Protein AF-A0A1X2HNF1-F1 (afdb_monomer)

Seque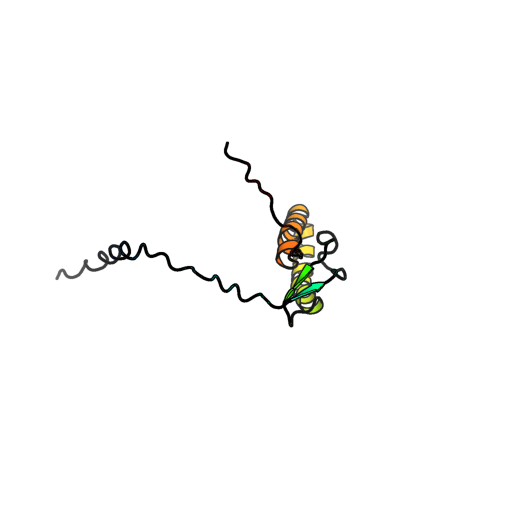nce (115 aa):
MFAALGTILTLFAAVYAQSTTTSGSSNSSTAATGQCLTYPGGVCSGYVNYTVYMPEGVSFQQVEQQLSVLTNLSALLSDIDYACVESYYRFACPFYYSRCVSESANESTQDPDSL

Organism: Syncephalastrum racemosum (NCBI:txid13706)

InterPro domains:
  IPR036790 Frizzled cysteine-rich domain superfamily [G3DSA:1.10.2000.10] (33-114)
  IPR036790 Frizzled cysteine-rich domain superfamily [SSF63501] (34-102)

pLDDT: mean 71.44, std 19.8, range [39.12, 91.94]

Secondary structure (DSSP, 8-state):
-------SS--S---------------------EEEEE---STTTTT--SEEEEETT--HHHHHHHHHHHHHHHHHHHHH-HHHHHHHHHHHHHHHS-B---S------------

Solvent-accessible surface area (backbone atoms only — not comparable to full-atom values): 7887 Å² total; per-residue (Å²): 141,90,82,83,91,84,86,90,81,87,86,89,83,87,88,88,83,86,77,98,68,97,64,86,74,74,74,74,68,72,72,78,61,55,48,76,39,74,68,89,65,64,96,45,48,92,72,53,92,57,47,21,45,37,51,66,95,60,51,72,67,62,54,48,53,58,52,50,61,49,50,61,53,41,57,60,41,40,76,75,40,50,67,60,46,52,52,47,48,63,59,48,39,54,67,76,43,32,73,53,76,68,99,78,72,84,83,80,90,79,91,83,82,91,129

Mean predicted aligned error: 16.32 Å

Foldseek 3Di:
DDDDDDDPPDDPPPPDDDDPDDDPPPVPPVPQAWDFAQLPDAPLNVQDRATFTDGPPDDPVVLRVVVVVCVVVLVVVCVVPVVVSVVCSNVVVCVSTPHDDDPPDDDDDDDDDDD

Radius of gyration: 24.22 Å; Cα contacts (8 Å, |Δi|>4): 69; chains: 1; bounding box: 40×73×46 Å

Structure (mmCIF, N/CA/C/O backbone):
data_AF-A0A1X2HNF1-F1
#
_entry.id   AF-A0A1X2HNF1-F1
#
loop_
_atom_site.group_PDB
_atom_site.id
_atom_site.type_symbol
_atom_site.label_atom_id
_atom_site.label_alt_id
_atom_site.label_comp_id
_atom_site.label_asym_id
_atom_site.label_entity_id
_atom_site.label_seq_id
_atom_site.pdbx_PDB_ins_code
_atom_site.Cartn_x
_atom_site.Cartn_y
_atom_site.Cartn_z
_atom_site.occupancy
_atom_site.B_iso_or_equiv
_atom_site.auth_seq_id
_atom_site.auth_comp_id
_atom_site.auth_asym_id
_atom_site.auth_atom_id
_atom_site.pdbx_PDB_model_num
ATOM 1 N N . MET A 1 1 ? 14.391 64.793 -9.911 1.00 42.62 1 MET A N 1
ATOM 2 C CA . MET A 1 1 ? 13.132 64.091 -9.593 1.00 42.62 1 MET A CA 1
ATOM 3 C C . MET A 1 1 ? 13.505 62.779 -8.918 1.00 42.62 1 MET A C 1
ATOM 5 O O . MET A 1 1 ? 13.870 61.839 -9.604 1.00 42.62 1 MET A O 1
ATOM 9 N N . PHE A 1 2 ? 13.544 62.771 -7.585 1.00 43.53 2 PHE A N 1
ATOM 10 C CA . PHE A 1 2 ? 13.851 61.604 -6.752 1.00 43.53 2 PHE A CA 1
ATOM 11 C C . PHE A 1 2 ? 12.629 61.333 -5.873 1.00 43.53 2 PHE A C 1
ATOM 13 O O . PHE A 1 2 ? 12.335 62.126 -4.987 1.00 43.53 2 PHE A O 1
ATOM 20 N N . ALA A 1 3 ? 11.907 60.259 -6.168 1.00 40.22 3 ALA A N 1
ATOM 21 C CA . ALA A 1 3 ? 10.889 59.610 -5.339 1.00 40.22 3 ALA A CA 1
ATOM 22 C C . ALA A 1 3 ? 10.500 58.341 -6.125 1.00 40.22 3 ALA A C 1
ATOM 24 O O . ALA A 1 3 ? 10.271 58.438 -7.321 1.00 40.22 3 ALA A O 1
ATOM 25 N N . ALA A 1 4 ? 10.457 57.121 -5.611 1.00 43.28 4 ALA A N 1
ATOM 26 C CA . ALA A 1 4 ? 10.349 56.672 -4.244 1.00 43.28 4 ALA A CA 1
ATOM 27 C C . ALA A 1 4 ? 11.015 55.288 -4.134 1.00 43.28 4 ALA A C 1
ATOM 29 O O . ALA A 1 4 ? 10.562 54.316 -4.732 1.00 43.28 4 ALA A O 1
ATOM 30 N N . LEU A 1 5 ? 12.101 55.210 -3.369 1.00 49.09 5 LEU A N 1
ATOM 31 C CA . LEU A 1 5 ? 12.602 53.974 -2.778 1.00 49.09 5 LEU A CA 1
ATOM 32 C C . LEU A 1 5 ? 12.210 54.046 -1.305 1.00 49.09 5 LEU A C 1
ATOM 34 O O . LEU A 1 5 ? 12.841 54.773 -0.544 1.00 49.09 5 LEU A O 1
ATOM 38 N N . GLY A 1 6 ? 11.143 53.363 -0.907 1.00 50.19 6 GLY A N 1
ATOM 39 C CA . GLY A 1 6 ? 10.777 53.312 0.503 1.00 50.19 6 GLY A CA 1
ATOM 40 C C . GLY A 1 6 ? 9.320 52.979 0.727 1.00 50.19 6 GLY A C 1
ATOM 41 O O . GLY A 1 6 ? 8.520 53.898 0.788 1.00 50.19 6 GLY A O 1
ATOM 42 N N . THR A 1 7 ? 9.016 51.685 0.871 1.00 50.31 7 THR A N 1
ATOM 43 C CA . THR A 1 7 ? 7.885 51.162 1.676 1.00 50.31 7 THR A CA 1
ATOM 44 C C . THR A 1 7 ? 7.824 49.622 1.693 1.00 50.31 7 THR A C 1
ATOM 46 O O . THR A 1 7 ? 6.748 49.043 1.749 1.00 50.31 7 THR A O 1
ATOM 49 N N . ILE A 1 8 ? 8.958 48.906 1.692 1.00 49.56 8 ILE A N 1
ATOM 50 C CA . ILE A 1 8 ? 8.952 47.433 1.884 1.00 49.56 8 ILE A CA 1
ATOM 51 C C . ILE A 1 8 ? 9.788 47.045 3.106 1.00 49.56 8 ILE A C 1
ATOM 53 O O . ILE A 1 8 ? 10.642 46.167 3.058 1.00 49.56 8 ILE A O 1
ATOM 57 N N . LEU A 1 9 ? 9.589 47.750 4.217 1.00 49.78 9 LEU A N 1
ATOM 58 C CA . LEU A 1 9 ? 10.249 47.413 5.475 1.00 49.78 9 LEU A CA 1
ATOM 59 C C . LEU A 1 9 ? 9.372 47.863 6.646 1.00 49.78 9 LEU A C 1
ATOM 61 O O . LEU A 1 9 ? 9.576 48.963 7.140 1.00 49.78 9 LEU A O 1
ATOM 65 N N . THR A 1 10 ? 8.342 47.087 7.021 1.00 52.44 10 THR A N 1
ATOM 66 C CA . THR A 1 10 ? 7.609 47.209 8.319 1.00 52.44 10 THR A CA 1
ATOM 67 C C . THR A 1 10 ? 6.483 46.170 8.525 1.00 52.44 10 THR A C 1
ATOM 69 O O . THR A 1 10 ? 5.458 46.485 9.115 1.00 52.44 10 THR A O 1
ATOM 72 N N . LEU A 1 11 ? 6.629 44.905 8.098 1.00 45.44 11 LEU A N 1
ATOM 73 C CA . LEU A 1 11 ? 5.569 43.891 8.323 1.00 45.44 11 LEU A CA 1
ATOM 74 C C . LEU A 1 11 ? 5.959 42.673 9.185 1.00 45.44 11 LEU A C 1
ATOM 76 O O . LEU A 1 11 ? 5.178 41.736 9.280 1.00 45.44 11 LEU A O 1
ATOM 80 N N . PHE A 1 12 ? 7.102 42.684 9.884 1.00 52.56 12 PHE A N 1
ATOM 81 C CA . PHE A 1 12 ? 7.563 41.531 10.688 1.00 52.56 12 PHE A CA 1
ATOM 82 C C . PHE A 1 12 ? 7.562 41.729 12.215 1.00 52.56 12 PHE A C 1
ATOM 84 O O . PHE A 1 12 ? 8.369 41.125 12.914 1.00 52.56 12 PHE A O 1
ATOM 91 N N . ALA A 1 13 ? 6.661 42.539 12.775 1.00 46.22 13 ALA A N 1
ATOM 92 C CA . ALA A 1 13 ? 6.643 42.758 14.226 1.00 46.22 13 ALA A CA 1
ATOM 93 C C . ALA A 1 13 ? 5.228 42.866 14.811 1.00 46.22 13 ALA A C 1
ATOM 95 O O . ALA A 1 13 ? 4.872 43.909 15.344 1.00 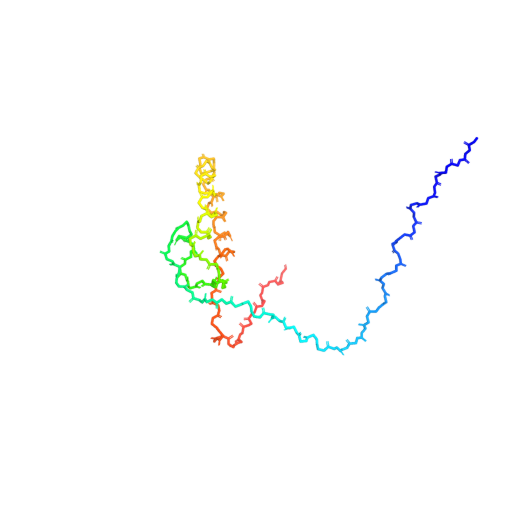46.22 13 ALA A O 1
ATOM 96 N N . ALA A 1 14 ? 4.409 41.810 14.712 1.00 48.16 14 ALA A N 1
ATOM 97 C CA . ALA A 1 14 ? 3.140 41.756 15.453 1.00 48.16 14 ALA A CA 1
ATOM 98 C C . ALA A 1 14 ? 2.519 40.349 15.600 1.00 48.16 14 ALA A C 1
ATOM 100 O O . ALA A 1 14 ? 1.320 40.208 15.403 1.00 48.16 14 ALA A O 1
ATOM 101 N N . VAL A 1 15 ? 3.273 39.299 15.957 1.00 49.25 15 VAL A N 1
ATOM 102 C CA . VAL A 1 15 ? 2.663 38.041 16.463 1.00 49.25 15 VAL A CA 1
ATOM 103 C C . VAL A 1 15 ? 3.546 37.429 17.560 1.00 49.25 15 VAL A C 1
ATOM 105 O O . VAL A 1 15 ? 4.108 36.356 17.405 1.00 49.25 15 VAL A O 1
ATOM 108 N N . TYR A 1 16 ? 3.717 38.137 18.676 1.00 48.62 16 TYR A N 1
ATOM 109 C CA . TYR A 1 16 ? 4.242 37.562 19.926 1.00 48.62 16 TYR A CA 1
ATOM 110 C C . TYR A 1 16 ? 3.495 38.172 21.115 1.00 48.62 16 TYR A C 1
ATOM 112 O O . TYR A 1 16 ? 4.074 38.841 21.960 1.00 48.62 16 TYR A O 1
ATOM 120 N N . ALA A 1 17 ? 2.175 38.004 21.141 1.00 47.62 17 ALA A N 1
ATOM 121 C CA . ALA A 1 17 ? 1.367 38.162 22.347 1.00 47.62 17 ALA A CA 1
ATOM 122 C C . ALA A 1 17 ? -0.024 37.583 22.074 1.00 47.62 17 ALA A C 1
ATOM 124 O O . ALA A 1 17 ? -0.760 38.162 21.277 1.00 47.62 17 ALA A O 1
ATOM 125 N N . GLN A 1 18 ? -0.312 36.437 22.702 1.00 43.00 18 GLN A N 1
ATOM 126 C CA . GLN A 1 18 ? -1.604 35.771 22.968 1.00 43.00 18 GLN A CA 1
ATOM 127 C C . GLN A 1 18 ? -1.348 34.252 22.916 1.00 43.00 18 GLN A C 1
ATOM 129 O O . GLN A 1 18 ? -0.878 33.759 21.903 1.00 43.00 18 GLN A O 1
ATOM 134 N N . SER A 1 19 ? -1.576 33.410 23.918 1.00 43.22 19 SER A N 1
ATOM 135 C CA . SER A 1 19 ? -2.116 33.566 25.262 1.00 43.22 19 SER A CA 1
ATOM 136 C C . SER A 1 19 ? -1.752 32.284 26.017 1.00 43.22 19 SER A C 1
ATOM 138 O O . SER A 1 19 ? -1.988 31.186 25.518 1.00 43.22 19 SER A O 1
ATOM 140 N N . THR A 1 20 ? -1.212 32.390 27.228 1.00 48.75 20 THR A N 1
ATOM 141 C CA . THR A 1 20 ? -1.318 31.316 28.217 1.00 48.75 20 THR A CA 1
ATOM 142 C C . THR A 1 20 ? -2.756 31.307 28.717 1.00 48.75 20 THR A C 1
ATOM 144 O O . THR A 1 20 ? -3.164 32.141 29.524 1.00 48.75 20 THR A O 1
ATOM 147 N N . THR A 1 21 ? -3.569 30.385 28.214 1.00 42.88 21 THR A N 1
ATOM 148 C CA . THR A 1 21 ? -4.822 30.021 28.874 1.00 42.88 21 THR A CA 1
ATOM 149 C C . THR A 1 21 ? -5.101 28.558 28.601 1.00 42.88 21 THR A C 1
ATOM 151 O O . THR A 1 21 ? -5.341 28.142 27.472 1.00 42.88 21 THR A O 1
ATOM 154 N N . THR A 1 22 ? -5.029 27.778 29.671 1.00 49.00 22 THR A N 1
ATOM 155 C CA . THR A 1 22 ? -5.546 26.424 29.769 1.00 49.00 22 THR A CA 1
ATOM 156 C C . THR A 1 22 ? -6.980 26.420 29.259 1.00 49.00 22 THR A C 1
ATOM 158 O O . THR A 1 22 ? -7.878 27.023 29.841 1.00 49.00 22 THR A O 1
ATOM 161 N N . SER A 1 23 ? -7.204 25.762 28.140 1.00 39.91 23 SER A N 1
ATOM 162 C CA . SER A 1 23 ? -8.518 25.336 27.698 1.00 39.91 23 SER A CA 1
ATOM 163 C C . SER A 1 23 ? -8.254 24.001 27.060 1.00 39.91 23 SER A C 1
ATOM 165 O O . SER A 1 23 ? -7.454 23.916 26.132 1.00 39.91 23 SER A O 1
ATOM 167 N N . GLY A 1 24 ? -8.824 22.951 27.648 1.00 49.47 24 GLY A N 1
ATOM 168 C CA . GLY A 1 24 ? -8.780 21.630 27.062 1.00 49.47 24 GLY A CA 1
ATOM 169 C C . GLY A 1 24 ? -9.271 21.747 25.630 1.00 49.47 24 GLY A C 1
ATOM 170 O O . GLY A 1 24 ? -10.475 21.834 25.394 1.00 49.47 24 GLY A O 1
ATOM 171 N N . SER A 1 25 ? -8.327 21.753 24.686 1.00 42.31 25 SER A N 1
ATOM 172 C CA . SER A 1 25 ? -8.560 21.241 23.351 1.00 42.31 25 SER A CA 1
ATOM 173 C C . SER A 1 25 ? -8.993 19.811 23.584 1.00 42.31 25 SER A C 1
ATOM 175 O O . SER A 1 25 ? -8.182 18.892 23.670 1.00 42.31 25 SER A O 1
ATOM 177 N N . SER A 1 26 ? -10.303 19.646 23.754 1.00 46.41 26 SER A N 1
ATOM 178 C CA . SER A 1 26 ? -10.980 18.435 23.351 1.00 46.41 26 SER A CA 1
ATOM 179 C C . SER A 1 26 ? -10.653 18.353 21.876 1.00 46.41 26 SER A C 1
ATOM 181 O O . SER A 1 26 ? -11.299 18.993 21.047 1.00 46.41 26 SER A O 1
ATOM 183 N N . ASN A 1 27 ? -9.530 17.699 21.590 1.00 44.69 27 ASN A N 1
ATOM 184 C CA . ASN A 1 27 ? -9.132 17.292 20.270 1.00 44.69 27 ASN A CA 1
ATOM 185 C C . ASN A 1 27 ? -10.264 16.357 19.870 1.00 44.69 27 ASN A C 1
ATOM 187 O O . ASN A 1 27 ? -10.246 15.170 20.181 1.00 44.69 27 ASN A O 1
ATOM 191 N N . SER A 1 28 ? -11.338 16.922 19.321 1.00 44.50 28 SER A N 1
ATOM 192 C CA . SER A 1 28 ? -12.355 16.147 18.650 1.00 44.50 28 SER A CA 1
ATOM 193 C C . SER A 1 28 ? -11.659 15.727 17.370 1.00 44.50 28 SER A C 1
ATOM 195 O O . SER A 1 28 ? -11.792 16.347 16.320 1.00 44.50 28 SER A O 1
ATOM 197 N N . SER A 1 29 ? -10.782 14.732 17.506 1.00 51.53 29 SER A N 1
ATOM 198 C CA . SER A 1 29 ? -10.450 13.826 16.435 1.00 51.53 29 SER A CA 1
ATOM 199 C C . SER A 1 29 ? -11.803 13.324 15.984 1.00 51.53 29 SER A C 1
ATOM 201 O O . SER A 1 29 ? -12.396 12.470 16.642 1.00 51.53 29 SER A O 1
ATOM 203 N N . THR A 1 30 ? -12.344 13.948 14.937 1.00 51.72 30 THR A N 1
ATOM 204 C CA . THR A 1 30 ? -13.424 13.374 14.155 1.00 51.72 30 THR A CA 1
ATOM 205 C C . THR A 1 30 ? -12.916 11.986 13.840 1.00 51.72 30 THR A C 1
ATOM 207 O O . THR A 1 30 ? -11.959 11.853 13.076 1.00 51.72 30 THR A O 1
ATOM 210 N N . ALA A 1 31 ? -13.422 10.983 14.559 1.00 55.59 31 ALA A N 1
ATOM 211 C CA . ALA A 1 31 ? -12.999 9.616 14.360 1.00 55.59 31 ALA A CA 1
ATOM 212 C C . ALA A 1 31 ? -13.270 9.358 12.886 1.00 55.59 31 ALA A C 1
ATOM 214 O O . ALA A 1 31 ? -14.427 9.404 12.466 1.00 55.59 31 ALA A O 1
ATOM 215 N N . ALA A 1 32 ? -12.207 9.242 12.088 1.00 61.31 32 ALA A N 1
ATOM 216 C CA . ALA A 1 32 ? -12.359 8.915 10.690 1.00 61.31 32 ALA A CA 1
ATOM 217 C C . ALA A 1 32 ? -13.139 7.600 10.692 1.00 61.31 32 ALA A C 1
ATOM 219 O O . ALA A 1 32 ? -12.680 6.595 11.248 1.00 61.31 32 ALA A O 1
ATOM 220 N N . THR A 1 33 ? -14.376 7.634 10.206 1.00 77.06 33 THR A N 1
ATOM 221 C CA . THR A 1 33 ? -15.191 6.433 10.152 1.00 77.06 33 THR A CA 1
ATOM 222 C C . THR A 1 33 ? -14.562 5.532 9.104 1.00 77.06 33 THR A C 1
ATOM 224 O O . THR A 1 33 ? -14.209 5.958 8.005 1.00 77.06 33 THR A O 1
ATOM 227 N N . GLY A 1 34 ? -14.305 4.292 9.489 1.00 82.38 34 GLY A N 1
ATOM 228 C CA . GLY A 1 34 ? -13.594 3.338 8.658 1.00 82.38 34 GLY A CA 1
ATOM 229 C C . GLY A 1 34 ? -13.570 1.969 9.306 1.00 82.38 34 GLY A C 1
ATOM 230 O O . GLY A 1 34 ? -13.962 1.800 10.462 1.00 82.38 34 GLY A O 1
ATOM 231 N N . GLN A 1 35 ? -13.153 0.976 8.534 1.00 88.38 35 GLN A N 1
ATOM 232 C CA . GLN A 1 35 ? -13.149 -0.418 8.945 1.00 88.38 35 GLN A CA 1
ATOM 233 C C . GLN A 1 35 ? -11.776 -1.040 8.751 1.00 88.38 35 GLN A C 1
ATOM 235 O O . GLN A 1 35 ? -11.051 -0.739 7.806 1.00 88.38 35 GLN A O 1
ATOM 240 N N . CYS A 1 36 ? -11.448 -1.954 9.655 1.00 90.69 36 CYS A N 1
ATOM 241 C CA . CYS A 1 36 ? -10.258 -2.774 9.556 1.00 90.69 36 CYS A CA 1
ATOM 242 C C . CYS A 1 36 ? -10.548 -3.997 8.706 1.00 90.69 36 CYS A C 1
ATOM 244 O O . CYS A 1 36 ? -11.336 -4.859 9.092 1.00 90.69 36 CYS A O 1
ATOM 246 N N . LEU A 1 37 ? -9.907 -4.067 7.546 1.00 90.50 37 LEU A N 1
ATOM 247 C CA . LEU A 1 37 ? -10.122 -5.123 6.572 1.00 90.50 37 LEU A CA 1
ATOM 248 C C . LEU A 1 37 ? -8.806 -5.846 6.291 1.00 90.50 37 LEU A C 1
ATOM 250 O O . LEU A 1 37 ? -7.714 -5.283 6.388 1.00 90.50 37 LEU A O 1
ATOM 254 N N . THR A 1 38 ? -8.908 -7.126 5.947 1.00 91.75 38 THR A N 1
ATOM 255 C CA . THR A 1 38 ? -7.747 -7.871 5.449 1.00 91.75 38 THR A CA 1
ATOM 256 C C . THR A 1 38 ? -7.445 -7.389 4.038 1.00 91.75 38 THR A C 1
ATOM 258 O O . THR A 1 38 ? -8.354 -7.316 3.211 1.00 91.75 38 THR A O 1
ATOM 261 N N . TYR A 1 39 ? -6.184 -7.051 3.765 1.00 91.06 39 TYR A N 1
ATOM 262 C CA . TYR A 1 39 ? -5.771 -6.658 2.423 1.00 91.06 39 TYR A CA 1
ATOM 263 C C . TYR A 1 39 ? -5.971 -7.840 1.454 1.00 91.06 39 TYR A C 1
ATOM 265 O O . TYR A 1 39 ? -5.396 -8.905 1.688 1.00 91.06 39 TYR A O 1
ATOM 273 N N . PRO A 1 40 ? -6.775 -7.695 0.381 1.00 90.69 40 PRO A N 1
ATOM 274 C CA . PRO A 1 40 ? -7.083 -8.798 -0.535 1.00 90.69 40 PRO A CA 1
ATOM 275 C C . PRO A 1 40 ? -5.909 -9.189 -1.448 1.00 90.69 40 PRO A C 1
ATOM 277 O O . PRO A 1 40 ? -6.005 -10.176 -2.174 1.00 90.69 40 PRO A O 1
ATOM 280 N N . GLY A 1 41 ? -4.811 -8.428 -1.414 1.00 87.38 41 G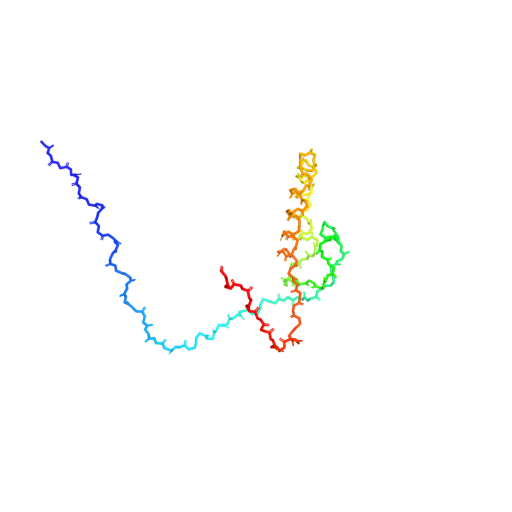LY A N 1
ATOM 281 C CA . GLY A 1 41 ? -3.682 -8.551 -2.329 1.00 87.38 41 GLY A CA 1
ATOM 282 C C . GLY A 1 41 ? -3.755 -7.564 -3.498 1.00 87.38 41 GLY A C 1
ATOM 283 O O . GLY A 1 41 ? -4.794 -6.953 -3.742 1.00 87.38 41 GLY A O 1
ATOM 284 N N . GLY A 1 42 ? -2.633 -7.384 -4.197 1.00 88.12 42 GLY A N 1
ATOM 285 C CA . GLY A 1 42 ? -2.481 -6.401 -5.269 1.00 88.12 42 GLY A CA 1
ATOM 286 C C . GLY A 1 42 ? -1.043 -5.900 -5.393 1.00 88.12 42 GLY A C 1
ATOM 2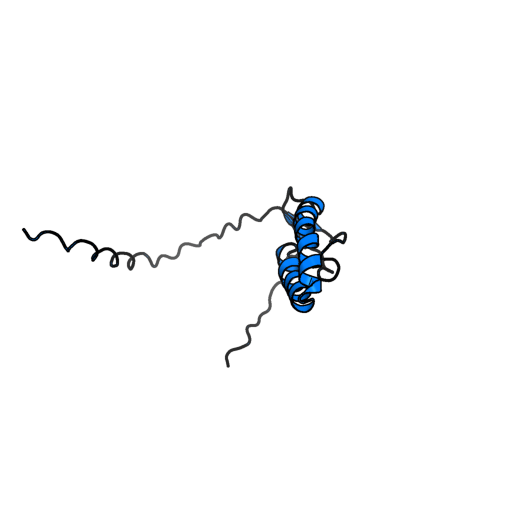87 O O . GLY A 1 42 ? -0.090 -6.638 -5.126 1.00 88.12 42 GLY A O 1
ATOM 288 N N . VAL A 1 43 ? -0.880 -4.631 -5.771 1.00 88.88 43 VAL A N 1
ATOM 289 C CA . VAL A 1 43 ? 0.437 -4.001 -5.991 1.00 88.88 43 VAL A CA 1
ATOM 290 C C . VAL A 1 43 ? 1.304 -4.043 -4.726 1.00 88.88 43 VAL A C 1
ATOM 292 O O . VAL A 1 43 ? 2.516 -4.230 -4.800 1.00 88.88 43 VAL A O 1
ATOM 295 N N . CYS A 1 44 ? 0.685 -3.935 -3.550 1.00 90.69 44 CYS A N 1
ATOM 296 C CA . CYS A 1 44 ? 1.376 -3.873 -2.263 1.00 90.69 44 CYS A CA 1
ATOM 297 C C . CYS A 1 44 ? 1.492 -5.224 -1.537 1.00 90.69 44 CYS A C 1
ATOM 299 O O . CYS A 1 44 ? 1.892 -5.251 -0.372 1.00 90.69 44 CYS A O 1
ATOM 301 N N . SER A 1 45 ? 1.189 -6.354 -2.191 1.00 90.88 45 SER A N 1
ATOM 302 C CA . SER A 1 45 ? 1.196 -7.688 -1.559 1.00 90.88 45 SER A CA 1
ATOM 303 C C . SER A 1 45 ? 2.523 -8.078 -0.907 1.00 90.88 45 SER A C 1
ATOM 305 O O . SER A 1 45 ? 2.516 -8.798 0.086 1.00 90.88 45 SER A O 1
ATOM 307 N N . GLY A 1 46 ? 3.655 -7.600 -1.430 1.00 88.31 46 GLY A N 1
ATOM 308 C CA . GLY A 1 46 ? 4.974 -7.856 -0.839 1.00 88.31 46 GLY A CA 1
ATOM 309 C C . GLY A 1 46 ? 5.273 -7.045 0.428 1.00 88.31 46 GLY A C 1
ATOM 310 O O . GLY A 1 46 ? 6.181 -7.397 1.175 1.00 88.31 46 GLY A O 1
ATOM 311 N N . TYR A 1 47 ? 4.515 -5.974 0.685 1.00 88.62 47 TYR A N 1
ATOM 312 C CA . TYR A 1 47 ? 4.796 -4.992 1.742 1.00 88.62 47 TYR A CA 1
ATOM 313 C C . TYR A 1 47 ? 3.695 -4.916 2.807 1.00 88.62 47 TYR A C 1
ATOM 315 O O . TYR A 1 47 ? 3.934 -4.432 3.914 1.00 88.62 47 TYR A O 1
ATOM 323 N N . VAL A 1 48 ? 2.493 -5.399 2.489 1.00 91.12 48 VAL A N 1
ATOM 324 C CA . VAL A 1 48 ? 1.312 -5.347 3.353 1.00 91.12 48 VAL A CA 1
ATOM 325 C C . VAL A 1 48 ? 0.846 -6.769 3.652 1.00 91.12 48 VAL A C 1
ATOM 327 O O . VAL A 1 48 ? 0.190 -7.410 2.836 1.00 91.12 48 VAL A O 1
ATOM 330 N N . ASN A 1 49 ? 1.175 -7.256 4.850 1.00 89.88 49 ASN A N 1
ATOM 331 C CA . ASN A 1 49 ? 0.779 -8.575 5.362 1.00 89.88 49 ASN A CA 1
ATOM 332 C C . ASN A 1 49 ? -0.087 -8.489 6.635 1.00 89.88 49 ASN A C 1
ATOM 334 O O . ASN A 1 49 ? -0.176 -9.443 7.405 1.00 89.88 49 ASN A O 1
ATOM 338 N N . TYR A 1 50 ? -0.674 -7.323 6.888 1.00 88.25 50 TYR A N 1
ATOM 339 C CA . TYR A 1 50 ? -1.421 -6.995 8.098 1.00 88.25 50 TYR A CA 1
ATOM 340 C C . TYR A 1 50 ? -2.820 -6.478 7.747 1.00 88.25 50 TYR A C 1
ATOM 342 O O . TYR A 1 50 ? -3.105 -6.144 6.598 1.00 88.25 50 TYR A O 1
ATOM 350 N N . THR A 1 51 ? -3.705 -6.402 8.741 1.00 91.06 51 THR A N 1
ATOM 351 C CA . THR A 1 51 ? -5.014 -5.757 8.582 1.00 91.06 51 THR A CA 1
ATOM 352 C C . THR A 1 51 ? -4.852 -4.256 8.416 1.00 91.06 51 THR A C 1
ATOM 354 O O . THR A 1 51 ? -4.147 -3.607 9.198 1.00 91.06 51 THR A O 1
ATOM 357 N N . VAL A 1 52 ? -5.527 -3.710 7.414 1.00 91.94 52 VAL A N 1
ATOM 358 C CA . VAL A 1 52 ? -5.390 -2.318 7.004 1.00 91.94 52 VAL A CA 1
ATOM 359 C C . VAL A 1 52 ? -6.649 -1.546 7.344 1.00 91.94 52 VAL A C 1
ATOM 361 O O . VAL A 1 52 ? -7.760 -2.075 7.265 1.00 91.94 52 VAL A O 1
ATOM 364 N N . TYR A 1 53 ? -6.467 -0.292 7.726 1.00 90.56 53 TYR A N 1
ATOM 365 C CA . TYR A 1 53 ? -7.572 0.624 7.934 1.00 90.56 53 TYR A CA 1
ATOM 366 C C . TYR A 1 53 ? -8.057 1.142 6.581 1.00 90.56 53 TYR A C 1
ATOM 368 O O . TYR A 1 53 ? -7.270 1.688 5.807 1.00 90.56 53 TYR A O 1
ATOM 376 N N . MET A 1 54 ? 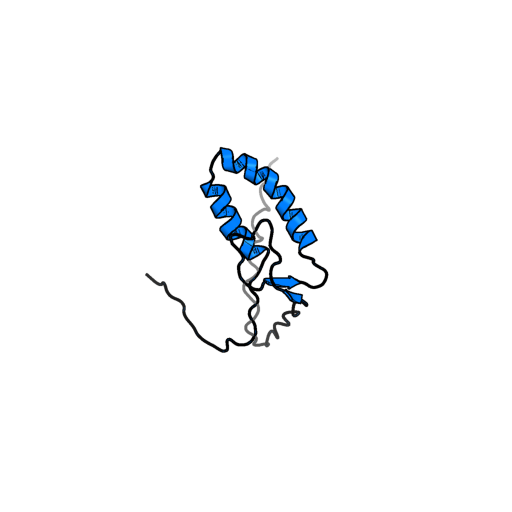-9.349 0.970 6.306 1.00 90.44 54 MET A N 1
ATOM 377 C CA . MET A 1 54 ? -10.019 1.530 5.139 1.00 90.44 54 MET A CA 1
ATOM 378 C C . MET A 1 54 ? -11.039 2.584 5.565 1.00 90.44 54 MET A C 1
ATOM 380 O O . MET A 1 54 ? -11.976 2.245 6.295 1.00 90.44 54 MET A O 1
ATOM 384 N N . PRO A 1 55 ? -10.892 3.842 5.116 1.00 88.31 55 PRO A N 1
ATOM 385 C CA . PRO A 1 55 ? -11.881 4.874 5.382 1.00 88.31 55 PRO A CA 1
ATOM 386 C C . PRO A 1 55 ? -13.214 4.541 4.703 1.00 88.31 55 PRO A C 1
ATOM 388 O O . PRO A 1 55 ? -13.268 3.919 3.640 1.00 88.31 55 PRO A O 1
ATOM 391 N N . GLU A 1 56 ? -14.308 4.955 5.333 1.00 86.56 56 GLU A N 1
ATOM 392 C CA . GLU A 1 56 ? -15.659 4.709 4.844 1.00 86.56 56 GLU A CA 1
ATOM 393 C C . GLU A 1 56 ? -15.861 5.308 3.442 1.00 86.56 56 GLU A C 1
ATOM 395 O O . GLU A 1 56 ? -15.438 6.425 3.147 1.00 86.56 56 GLU A O 1
ATOM 400 N N . GLY A 1 57 ? -16.493 4.543 2.549 1.00 84.56 57 GLY A N 1
ATOM 401 C CA . GLY A 1 57 ? -16.721 4.952 1.160 1.00 84.56 57 GLY A CA 1
ATOM 402 C C . GLY A 1 57 ? -15.520 4.775 0.222 1.00 84.56 57 GLY A C 1
ATOM 403 O O . GLY A 1 57 ? -15.683 4.957 -0.985 1.00 84.56 57 GLY A O 1
ATOM 404 N N . VAL A 1 58 ? -14.351 4.367 0.732 1.00 88.25 58 VAL A N 1
ATOM 405 C CA . VAL A 1 58 ? -13.188 3.998 -0.086 1.00 88.25 58 VAL A CA 1
ATOM 406 C C . VAL A 1 58 ? -13.084 2.480 -0.187 1.00 88.25 58 VAL A C 1
ATOM 408 O O . VAL A 1 58 ? -13.132 1.759 0.807 1.00 88.25 58 VAL A O 1
ATOM 411 N N . SER A 1 59 ? -12.936 1.978 -1.411 1.00 90.31 59 SER A N 1
ATOM 412 C CA . SER A 1 59 ? -12.743 0.549 -1.675 1.00 90.31 59 SER A CA 1
ATOM 413 C C . SER A 1 59 ? -11.306 0.237 -2.081 1.00 90.31 59 SER A C 1
ATOM 415 O O . SER A 1 59 ? -10.637 1.051 -2.720 1.00 90.31 59 SER A O 1
ATOM 417 N N . PHE A 1 60 ? -10.860 -0.992 -1.804 1.00 90.00 60 PHE A N 1
ATOM 418 C CA . PHE A 1 60 ? -9.568 -1.503 -2.275 1.00 90.00 60 PHE A CA 1
ATOM 419 C C . PHE A 1 60 ? -9.365 -1.292 -3.777 1.00 90.00 60 PHE A C 1
ATOM 421 O O . PHE A 1 60 ? -8.283 -0.906 -4.198 1.00 90.00 60 PHE A O 1
ATOM 428 N N . GLN A 1 61 ? -10.413 -1.471 -4.589 1.00 90.31 61 GLN A N 1
ATOM 429 C CA . GLN A 1 61 ? -10.306 -1.275 -6.034 1.00 90.31 61 GLN A CA 1
ATOM 430 C C . GLN A 1 61 ? -9.969 0.162 -6.430 1.00 90.31 61 GLN A C 1
ATOM 432 O O . GLN A 1 61 ? -9.222 0.360 -7.382 1.00 90.31 61 GLN A O 1
ATOM 437 N N . GLN A 1 62 ? -10.488 1.162 -5.717 1.00 89.19 62 GLN A N 1
ATOM 438 C CA . GLN A 1 62 ? -10.181 2.561 -6.018 1.00 89.19 62 GLN A CA 1
ATOM 439 C C . GLN A 1 62 ? -8.714 2.882 -5.721 1.00 89.19 62 GLN A C 1
ATOM 441 O O . GLN A 1 62 ? -8.056 3.537 -6.526 1.00 89.19 62 GLN A O 1
ATOM 446 N N . VAL A 1 63 ? -8.189 2.379 -4.603 1.00 89.31 63 VAL A N 1
ATOM 447 C CA . VAL A 1 63 ? -6.781 2.571 -4.226 1.00 89.31 63 VAL A CA 1
ATOM 448 C C . VAL A 1 63 ? -5.857 1.804 -5.180 1.00 89.31 63 VAL A C 1
ATOM 450 O O . VAL A 1 63 ? -4.900 2.370 -5.704 1.00 89.31 63 VAL A O 1
ATOM 453 N N . GLU A 1 64 ? -6.186 0.553 -5.510 1.00 89.62 64 GLU A N 1
ATOM 454 C CA . GLU A 1 64 ? -5.423 -0.256 -6.471 1.00 89.62 64 GLU A CA 1
ATOM 455 C C . GLU A 1 64 ? -5.457 0.323 -7.893 1.00 89.62 64 GLU A C 1
ATOM 457 O O . GLU A 1 64 ? -4.459 0.234 -8.603 1.00 89.62 64 GLU A O 1
ATOM 462 N N . GLN A 1 65 ? -6.545 0.969 -8.328 1.00 89.12 65 GLN A N 1
ATOM 463 C CA . GLN A 1 65 ? -6.569 1.677 -9.616 1.00 89.12 65 GLN A CA 1
ATOM 464 C C . GLN A 1 65 ? -5.584 2.848 -9.647 1.00 89.12 65 GLN A C 1
ATOM 466 O O . GLN A 1 65 ? -4.909 3.049 -10.657 1.00 89.12 65 GLN A O 1
ATOM 471 N N . GLN A 1 66 ? -5.454 3.594 -8.547 1.00 87.38 66 GLN A N 1
ATOM 472 C CA . GLN A 1 66 ? -4.455 4.661 -8.452 1.00 87.38 66 GLN A CA 1
ATOM 473 C C . GLN A 1 66 ? -3.035 4.086 -8.486 1.00 87.38 66 GLN A C 1
ATOM 475 O O . GLN A 1 66 ? -2.198 4.554 -9.256 1.00 87.38 66 GLN A O 1
ATOM 480 N N . LEU A 1 67 ? -2.784 3.011 -7.736 1.00 85.75 67 LEU A N 1
ATOM 481 C CA . LEU A 1 67 ? -1.505 2.291 -7.742 1.00 85.75 67 LEU A CA 1
ATOM 482 C C . LEU A 1 67 ? -1.189 1.653 -9.109 1.00 85.75 67 LEU A C 1
ATOM 484 O O . LEU A 1 67 ? -0.026 1.591 -9.512 1.00 85.75 67 LEU A O 1
ATOM 488 N N . SER A 1 68 ? -2.207 1.238 -9.866 1.00 84.44 68 SER A N 1
ATOM 489 C CA . SER A 1 68 ? -2.056 0.637 -11.200 1.00 84.44 68 SER A CA 1
ATOM 490 C C . SER A 1 68 ? -1.439 1.610 -12.205 1.00 84.44 68 SER A C 1
ATOM 492 O O . SER A 1 68 ? -0.607 1.212 -13.021 1.00 84.44 68 SER A O 1
ATOM 494 N N . VAL A 1 69 ? -1.768 2.904 -12.118 1.00 82.31 69 VAL A N 1
ATOM 495 C CA . VAL A 1 69 ? -1.134 3.941 -12.954 1.00 82.31 69 VAL A CA 1
ATOM 496 C C . VAL A 1 69 ? 0.364 4.024 -12.660 1.00 82.31 69 VAL A C 1
ATOM 498 O O . VAL A 1 69 ? 1.177 4.086 -13.583 1.00 82.31 69 VAL A O 1
ATOM 501 N N . LEU A 1 70 ? 0.745 3.937 -11.383 1.00 79.31 70 LEU A N 1
ATOM 502 C CA . LEU A 1 70 ? 2.150 3.911 -10.982 1.00 79.31 70 LEU A CA 1
ATOM 503 C C . LEU A 1 70 ? 2.861 2.618 -11.381 1.00 79.31 70 LEU A C 1
ATOM 505 O O . LEU A 1 70 ? 4.079 2.626 -11.494 1.00 79.31 70 LEU A O 1
ATOM 509 N N . THR A 1 71 ? 2.131 1.534 -11.640 1.00 80.50 71 THR A N 1
ATOM 510 C CA . THR A 1 71 ? 2.729 0.244 -12.016 1.00 80.50 71 THR A CA 1
ATOM 511 C C . THR A 1 71 ? 3.353 0.289 -13.418 1.00 80.50 71 THR A C 1
ATOM 513 O O . THR A 1 71 ? 4.394 -0.311 -13.662 1.00 80.50 71 THR A O 1
ATOM 516 N N . ASN A 1 72 ? 2.777 1.070 -14.342 1.00 81.12 72 ASN A N 1
ATOM 517 C CA . ASN A 1 72 ? 3.417 1.332 -15.639 1.00 81.12 72 ASN A CA 1
ATOM 518 C C . ASN A 1 72 ? 4.694 2.164 -15.484 1.00 81.12 72 ASN A C 1
ATOM 520 O O . ASN A 1 72 ? 5.689 1.920 -16.163 1.00 81.12 72 ASN A O 1
ATOM 524 N N . LEU A 1 73 ? 4.668 3.142 -14.575 1.00 80.38 73 LEU A N 1
ATOM 525 C CA . LEU A 1 73 ? 5.833 3.974 -14.304 1.00 80.38 73 LEU A CA 1
ATOM 526 C C . LEU A 1 73 ? 6.944 3.148 -13.643 1.00 80.38 73 LEU A C 1
ATOM 528 O O . LEU A 1 73 ? 8.099 3.241 -14.038 1.00 80.38 73 LEU A O 1
ATOM 532 N N . SER A 1 74 ? 6.595 2.301 -12.676 1.00 81.81 74 SER A N 1
ATOM 533 C CA . SER A 1 74 ? 7.552 1.465 -11.960 1.00 81.81 74 SER A CA 1
ATOM 534 C C . SER A 1 74 ? 8.185 0.400 -12.847 1.00 81.81 74 SER A C 1
ATOM 536 O O . SER A 1 74 ? 9.359 0.111 -12.659 1.00 81.81 74 SER A O 1
ATOM 538 N N . ALA A 1 75 ? 7.478 -0.116 -13.857 1.00 82.44 75 ALA A N 1
ATOM 539 C CA . ALA A 1 75 ? 8.073 -0.991 -14.866 1.00 82.44 75 ALA A CA 1
ATOM 540 C C . ALA A 1 75 ? 9.180 -0.279 -15.662 1.00 82.44 75 ALA A C 1
ATOM 542 O O . ALA A 1 75 ? 10.241 -0.853 -15.888 1.00 82.44 75 ALA A O 1
ATOM 543 N N . LEU A 1 76 ? 8.964 0.989 -16.029 1.00 82.38 76 LEU A N 1
ATOM 544 C CA . LEU A 1 76 ? 9.976 1.797 -16.712 1.00 82.38 76 LEU A CA 1
ATOM 545 C C . LEU A 1 76 ? 11.151 2.139 -15.782 1.00 82.38 76 LEU A C 1
ATOM 547 O O . LEU A 1 76 ? 12.306 2.065 -16.187 1.00 82.38 76 LEU A O 1
ATOM 551 N N . LEU A 1 77 ? 10.864 2.498 -14.527 1.00 81.19 77 LEU A N 1
ATOM 552 C CA . LEU A 1 77 ? 11.895 2.825 -13.539 1.00 81.19 77 LEU A CA 1
ATOM 553 C C . LEU A 1 77 ? 12.690 1.591 -13.098 1.00 81.19 77 LEU A C 1
ATOM 555 O O . LEU A 1 77 ? 13.869 1.721 -12.787 1.00 81.19 77 LEU A O 1
ATOM 559 N N . SER A 1 78 ? 12.083 0.405 -13.104 1.00 81.50 78 SER A N 1
ATOM 560 C CA . SER A 1 78 ? 12.747 -0.849 -12.738 1.00 81.50 78 SER A CA 1
ATOM 561 C C . SER A 1 78 ? 13.840 -1.242 -13.729 1.00 81.50 78 SER A C 1
ATOM 563 O O . SER A 1 78 ? 14.741 -1.983 -13.345 1.00 81.50 78 SER A O 1
ATOM 565 N N . ASP A 1 79 ? 13.762 -0.775 -14.977 1.00 84.31 79 ASP A N 1
ATOM 566 C CA . ASP A 1 79 ? 14.813 -0.973 -15.983 1.00 84.31 79 ASP A CA 1
ATOM 567 C C . ASP A 1 79 ? 16.042 -0.087 -15.700 1.00 84.31 79 ASP A C 1
ATOM 569 O O . ASP A 1 79 ? 17.164 -0.422 -16.071 1.00 84.31 79 ASP A O 1
ATOM 573 N N . ILE A 1 80 ? 15.836 1.027 -14.986 1.00 85.75 80 ILE A N 1
ATOM 574 C CA . ILE A 1 80 ? 16.877 1.998 -14.633 1.00 85.75 80 ILE A CA 1
ATOM 575 C C . ILE A 1 80 ? 17.509 1.643 -13.284 1.00 85.75 80 ILE A C 1
ATOM 577 O O . ILE A 1 80 ? 18.728 1.520 -13.185 1.00 85.75 80 ILE A O 1
ATOM 581 N N . ASP A 1 81 ? 16.688 1.502 -12.240 1.00 86.00 81 ASP A N 1
ATOM 582 C CA . ASP A 1 81 ? 17.130 1.182 -10.884 1.00 86.00 81 ASP A CA 1
ATOM 583 C C . ASP A 1 81 ? 16.015 0.471 -10.098 1.00 86.00 81 ASP A C 1
ATOM 585 O O . ASP A 1 81 ? 15.042 1.071 -9.630 1.00 86.00 81 ASP A O 1
ATOM 589 N N . TYR A 1 82 ? 16.166 -0.844 -9.941 1.00 85.81 82 TYR A N 1
ATOM 590 C CA . TYR A 1 82 ? 15.220 -1.677 -9.198 1.00 85.81 82 TYR A CA 1
ATOM 591 C C . TYR A 1 82 ? 15.132 -1.300 -7.706 1.00 85.81 82 TYR A C 1
ATOM 593 O O . TYR A 1 82 ? 14.047 -1.343 -7.122 1.00 85.81 82 TYR A O 1
ATOM 601 N N . ALA A 1 83 ? 16.242 -0.892 -7.081 1.00 89.06 83 ALA A N 1
ATOM 602 C CA . ALA A 1 83 ? 16.275 -0.574 -5.653 1.00 89.06 83 ALA A CA 1
ATOM 603 C C . ALA A 1 83 ? 15.467 0.694 -5.326 1.00 89.06 83 ALA A C 1
ATOM 605 O O . ALA A 1 83 ? 14.845 0.785 -4.262 1.00 89.06 83 ALA A O 1
ATOM 606 N N . CYS A 1 84 ? 15.420 1.653 -6.253 1.00 86.12 84 CYS A N 1
ATOM 607 C CA . CYS A 1 84 ? 14.571 2.836 -6.168 1.00 86.12 84 CYS A CA 1
ATOM 608 C C . CYS A 1 84 ? 13.087 2.455 -6.138 1.00 86.12 84 CYS A C 1
ATOM 610 O O . CYS A 1 84 ? 12.349 2.908 -5.260 1.00 86.12 84 CYS A O 1
ATOM 612 N N . VAL A 1 85 ? 12.666 1.582 -7.056 1.00 87.44 85 VAL A N 1
ATOM 613 C CA . VAL A 1 85 ? 11.281 1.102 -7.136 1.00 87.44 85 VAL A CA 1
ATOM 614 C C . VAL A 1 85 ? 10.899 0.321 -5.878 1.00 87.44 85 VAL A C 1
ATOM 616 O O . VAL A 1 85 ? 9.841 0.567 -5.298 1.00 87.44 85 VAL A O 1
ATOM 619 N N . GLU A 1 86 ? 11.772 -0.568 -5.406 1.00 88.19 86 GLU A N 1
ATOM 620 C CA . GLU A 1 86 ? 11.539 -1.333 -4.179 1.00 88.19 86 GLU A CA 1
ATOM 621 C C . GLU A 1 86 ? 11.398 -0.412 -2.957 1.00 88.19 86 GLU A C 1
ATOM 623 O O . GLU A 1 86 ? 10.456 -0.546 -2.171 1.00 88.19 86 GLU A O 1
ATOM 628 N N . SER A 1 87 ? 12.304 0.561 -2.820 1.00 89.75 87 SER A N 1
ATOM 629 C CA . SER A 1 87 ? 12.268 1.542 -1.734 1.00 89.75 87 SER A CA 1
ATOM 630 C C . SER A 1 87 ? 10.990 2.372 -1.791 1.00 89.75 87 SER A C 1
ATOM 632 O O . SER A 1 87 ? 10.335 2.563 -0.768 1.00 89.75 87 SER A O 1
ATOM 634 N N . TYR A 1 88 ? 10.588 2.809 -2.986 1.00 88.50 88 TYR A N 1
ATOM 635 C CA . TYR A 1 88 ? 9.349 3.550 -3.185 1.00 88.50 88 TYR A CA 1
ATOM 636 C C . TYR A 1 88 ? 8.139 2.770 -2.666 1.00 88.50 88 TYR A C 1
ATOM 638 O O . TYR A 1 88 ? 7.403 3.290 -1.829 1.00 88.50 88 TYR A O 1
ATOM 646 N N . TYR A 1 89 ? 7.950 1.516 -3.089 1.00 88.88 89 TYR A N 1
ATOM 647 C CA . TYR A 1 89 ? 6.812 0.713 -2.631 1.00 88.88 89 TYR A CA 1
ATOM 648 C C . TYR A 1 89 ? 6.878 0.397 -1.136 1.00 88.88 89 TYR A C 1
ATOM 650 O O . TYR A 1 89 ? 5.849 0.421 -0.460 1.00 88.88 89 TYR A O 1
ATOM 658 N N . ARG A 1 90 ? 8.078 0.203 -0.582 1.00 89.62 90 ARG A N 1
ATOM 659 C CA . ARG A 1 90 ? 8.275 -0.016 0.855 1.00 89.62 90 ARG A CA 1
ATOM 660 C C . ARG A 1 90 ? 7.796 1.159 1.713 1.00 89.62 90 ARG A C 1
ATOM 662 O O . ARG A 1 90 ? 7.297 0.923 2.811 1.00 89.62 90 ARG A O 1
ATOM 669 N N . PHE A 1 91 ? 7.909 2.394 1.223 1.00 88.81 91 PHE A N 1
ATOM 670 C CA . PHE A 1 91 ? 7.407 3.588 1.915 1.00 88.81 91 PHE A CA 1
ATOM 671 C C . PHE A 1 91 ? 5.971 3.960 1.522 1.00 88.81 91 PHE A C 1
ATOM 673 O O . PHE A 1 91 ? 5.187 4.370 2.376 1.00 88.81 91 PHE A O 1
ATOM 680 N N . ALA A 1 92 ? 5.599 3.799 0.253 1.00 89.06 92 ALA A N 1
ATOM 681 C CA . ALA A 1 92 ? 4.287 4.189 -0.253 1.00 89.06 92 ALA A CA 1
ATOM 682 C C . ALA A 1 92 ? 3.176 3.240 0.216 1.00 89.06 92 ALA A C 1
ATOM 684 O O . ALA A 1 92 ? 2.112 3.691 0.635 1.00 89.06 92 ALA A O 1
ATOM 685 N N . CYS A 1 93 ? 3.406 1.926 0.195 1.00 90.06 93 CYS A N 1
ATOM 686 C CA . CYS A 1 93 ? 2.393 0.945 0.580 1.00 90.06 93 CYS A CA 1
ATOM 687 C C . CYS A 1 93 ? 1.850 1.129 2.010 1.00 90.06 93 CYS A C 1
ATOM 689 O O . CYS A 1 93 ? 0.629 1.154 2.150 1.00 90.06 93 CYS A O 1
ATOM 691 N N . PRO A 1 94 ? 2.666 1.320 3.067 1.00 88.69 94 PRO A N 1
ATOM 692 C CA . PRO A 1 94 ? 2.136 1.588 4.407 1.00 88.69 94 PRO A CA 1
ATOM 693 C C . PRO A 1 94 ? 1.445 2.954 4.538 1.00 88.69 94 PRO A C 1
ATOM 695 O O . PRO A 1 94 ? 0.642 3.131 5.451 1.00 88.69 94 PRO A O 1
ATOM 698 N N . PHE A 1 95 ? 1.717 3.902 3.634 1.00 87.56 95 PHE A N 1
ATOM 699 C CA . PHE A 1 95 ? 1.017 5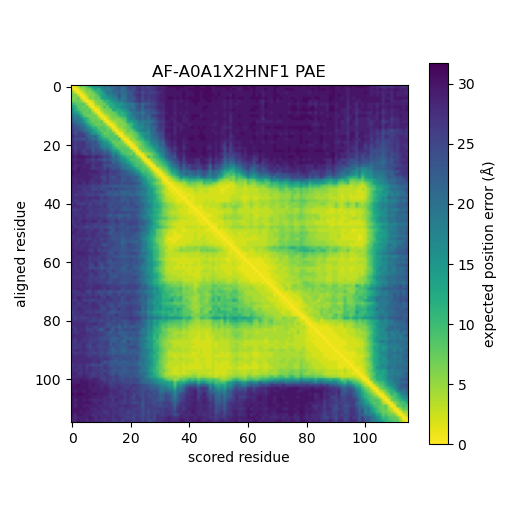.188 3.589 1.00 87.56 95 PHE A CA 1
ATOM 700 C C . PHE A 1 95 ? -0.415 5.034 3.054 1.00 87.56 95 PHE A C 1
ATOM 702 O O . PHE A 1 95 ? -1.355 5.523 3.676 1.00 87.56 95 P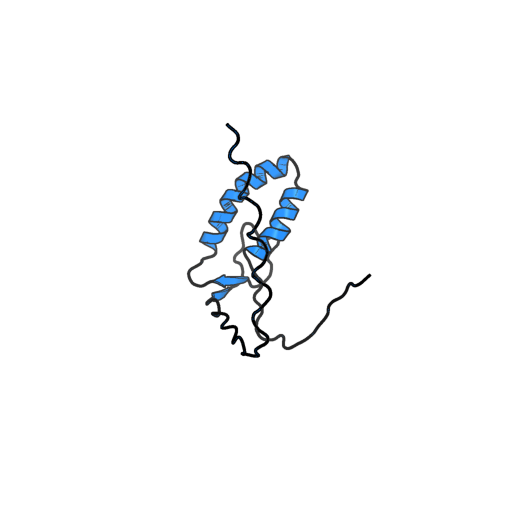HE A O 1
ATOM 709 N N . TYR A 1 96 ? -0.604 4.302 1.949 1.00 88.44 96 TYR A N 1
ATOM 710 C CA . TYR A 1 96 ? -1.943 4.001 1.413 1.00 88.44 96 TYR A CA 1
ATOM 711 C C . TYR A 1 96 ? -2.709 2.993 2.277 1.00 88.44 96 TYR A C 1
ATOM 713 O O . TYR A 1 96 ? -3.924 3.092 2.432 1.00 88.44 96 TYR A O 1
ATOM 721 N N . TYR A 1 97 ? -1.992 2.033 2.859 1.00 89.94 97 TYR A N 1
ATOM 722 C CA . TYR A 1 97 ? -2.531 0.961 3.684 1.00 89.94 97 TYR A CA 1
ATOM 723 C C . TYR A 1 97 ? -2.008 1.076 5.114 1.00 89.9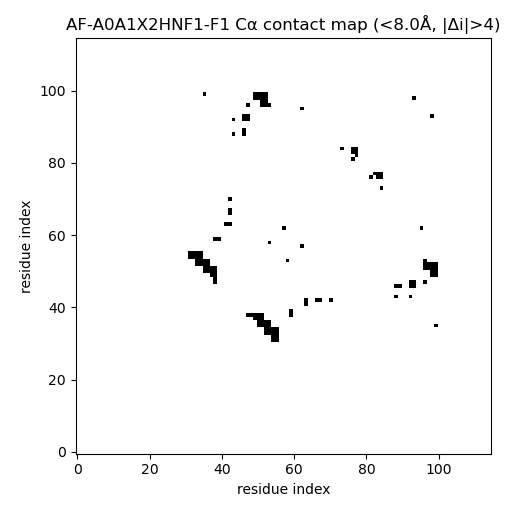4 97 TYR A C 1
ATOM 725 O O . TYR A 1 97 ? -1.116 0.339 5.554 1.00 89.94 97 TYR A O 1
ATOM 733 N N . SER A 1 98 ? -2.597 2.020 5.846 1.00 89.19 98 SER A N 1
ATOM 734 C CA . SER A 1 98 ? -2.313 2.230 7.264 1.00 89.19 98 SER A CA 1
ATOM 735 C C . SER A 1 98 ? -2.654 0.981 8.075 1.00 89.19 98 SER A C 1
ATOM 737 O O . SER A 1 98 ? -3.658 0.313 7.823 1.00 89.19 98 SER A O 1
ATOM 739 N N . ARG A 1 99 ? -1.824 0.657 9.071 1.00 90.06 99 ARG A N 1
ATOM 740 C CA . ARG A 1 99 ? -2.084 -0.463 9.984 1.00 90.06 99 ARG A CA 1
ATOM 741 C C . ARG A 1 99 ? -3.325 -0.185 10.817 1.00 90.06 99 ARG A C 1
ATOM 743 O O . ARG A 1 99 ? -3.480 0.905 11.360 1.00 90.06 99 ARG A O 1
ATOM 750 N N . CYS A 1 100 ? -4.155 -1.203 10.987 1.00 86.75 100 CYS A N 1
ATOM 751 C CA . CYS A 1 100 ? -5.178 -1.161 12.015 1.00 86.75 100 CYS A CA 1
ATOM 752 C C . CYS A 1 100 ? -4.563 -1.357 13.394 1.00 86.75 100 CYS A C 1
ATOM 754 O O . CYS A 1 100 ? -4.098 -2.445 13.731 1.00 86.75 100 CYS A O 1
ATOM 756 N N . VAL A 1 101 ? -4.585 -0.297 14.193 1.00 78.75 101 VAL A N 1
ATOM 757 C CA . VAL A 1 101 ? -4.412 -0.381 15.639 1.00 78.75 101 VAL A CA 1
ATOM 758 C C . VAL A 1 101 ? -5.779 -0.662 16.242 1.00 78.75 101 VAL A C 1
ATOM 760 O O . VAL A 1 101 ? -6.619 0.224 16.355 1.00 78.75 101 VAL A O 1
ATOM 763 N N . SER A 1 102 ? -6.027 -1.919 16.601 1.00 57.12 102 SER A N 1
ATOM 764 C CA . SER A 1 102 ? -7.090 -2.231 17.553 1.00 57.12 102 SER A CA 1
ATOM 765 C C . SER A 1 102 ? -6.776 -1.461 18.838 1.00 57.12 102 SER A C 1
ATOM 767 O O . SER A 1 102 ? -5.637 -1.529 19.302 1.00 57.12 102 SER A O 1
ATOM 769 N N . GLU A 1 103 ? -7.740 -0.752 19.428 1.00 55.97 103 GLU A N 1
ATOM 770 C CA . GLU A 1 103 ? -7.635 -0.158 20.773 1.00 55.97 103 GLU A CA 1
ATOM 771 C C . GLU A 1 103 ? -7.532 -1.257 21.852 1.00 55.97 103 GLU A C 1
ATOM 773 O O . GLU A 1 103 ? -8.401 -1.478 22.689 1.00 55.97 103 GLU A O 1
ATOM 778 N N . SER A 1 104 ? -6.460 -2.034 21.793 1.00 44.56 104 SER A N 1
ATOM 779 C CA . SER A 1 104 ? -6.032 -3.037 22.763 1.00 44.56 104 SER A CA 1
ATOM 780 C C . SER A 1 104 ? -4.504 -3.066 22.805 1.00 44.56 104 SER A C 1
ATOM 782 O O . SER A 1 104 ? -3.876 -4.119 22.821 1.00 44.56 104 SER A O 1
ATOM 784 N N . ALA A 1 105 ? -3.915 -1.872 22.827 1.00 45.03 105 ALA A N 1
ATOM 785 C CA . ALA A 1 105 ? -2.583 -1.617 23.350 1.00 45.03 105 ALA A CA 1
ATOM 786 C C . ALA A 1 105 ? -2.672 -0.356 24.217 1.00 45.03 105 ALA A C 1
ATOM 788 O O . ALA A 1 105 ? -2.308 0.745 23.813 1.00 45.03 105 ALA A O 1
ATOM 789 N N . ASN A 1 106 ? -3.238 -0.529 25.411 1.00 43.00 106 ASN A N 1
ATOM 790 C CA . ASN A 1 106 ? -2.939 0.355 26.521 1.00 43.00 106 ASN A CA 1
ATOM 791 C C . ASN A 1 106 ? -1.428 0.220 26.813 1.00 43.00 106 ASN A C 1
ATOM 793 O O . ASN A 1 106 ? -0.981 -0.864 27.175 1.00 43.00 106 ASN A O 1
ATOM 797 N N . GLU A 1 107 ? -0.692 1.312 26.594 1.00 50.88 107 GLU A N 1
ATOM 798 C CA . GLU A 1 107 ? 0.595 1.692 27.201 1.00 50.88 107 GLU A CA 1
ATOM 799 C C . GLU A 1 107 ? 1.854 0.802 27.027 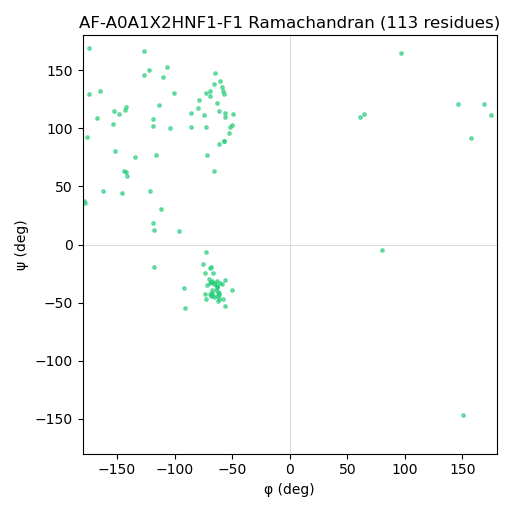1.00 50.88 107 GLU A C 1
ATOM 801 O O . GLU A 1 107 ? 2.032 -0.215 27.690 1.00 50.88 107 GLU A O 1
ATOM 806 N N . SER A 1 108 ? 2.820 1.294 26.237 1.00 44.53 108 SER A N 1
ATOM 807 C CA . SER A 1 108 ? 4.225 1.541 26.650 1.00 44.53 108 SER A CA 1
ATOM 808 C C . SER A 1 108 ? 5.044 1.980 25.427 1.00 44.53 108 SER A C 1
ATOM 810 O O . SER A 1 108 ? 5.109 1.274 24.430 1.00 44.53 108 SER A O 1
ATOM 812 N N . THR A 1 109 ? 5.485 3.240 25.388 1.00 45.09 109 THR A N 1
ATOM 813 C CA . THR A 1 109 ? 6.859 3.650 25.749 1.00 45.09 109 THR A CA 1
ATOM 814 C C . THR A 1 109 ? 7.907 3.068 24.798 1.00 45.09 109 THR A C 1
ATOM 816 O O . THR A 1 109 ? 8.145 1.867 24.814 1.00 45.09 109 THR A O 1
ATOM 819 N N . GLN A 1 110 ? 8.569 3.914 24.002 1.00 39.12 110 GLN A N 1
ATOM 820 C CA . GLN A 1 110 ? 9.937 4.366 24.298 1.00 39.12 110 GLN A CA 1
ATOM 821 C C . GLN A 1 110 ? 10.528 5.105 23.084 1.00 39.12 110 GLN A C 1
ATOM 823 O O . GLN A 1 110 ? 10.657 4.543 22.000 1.00 39.12 110 GLN A O 1
ATOM 828 N N . ASP A 1 111 ? 10.905 6.361 23.306 1.00 51.81 111 ASP A N 1
ATOM 829 C CA . ASP A 1 111 ? 12.020 7.020 22.622 1.00 51.81 111 ASP A CA 1
ATOM 830 C C . ASP A 1 111 ? 13.306 6.206 22.856 1.00 51.81 111 ASP A C 1
ATOM 832 O O . ASP A 1 111 ? 13.591 5.835 24.000 1.00 51.81 111 ASP A O 1
ATOM 836 N N . PRO A 1 112 ? 14.057 5.872 21.799 1.00 49.66 112 PRO A N 1
ATOM 837 C CA . PRO A 1 112 ? 15.492 6.104 21.903 1.00 49.66 112 PRO A CA 1
ATOM 838 C C . PRO A 1 112 ? 16.062 6.591 20.567 1.00 49.66 112 PRO A C 1
ATOM 840 O O . PRO A 1 112 ? 15.999 5.873 19.572 1.00 49.66 112 PRO A O 1
ATOM 843 N N . ASP A 1 113 ? 16.624 7.797 20.541 1.00 48.91 113 ASP A N 1
ATOM 844 C CA . ASP A 1 113 ? 18.084 7.948 20.413 1.00 48.91 113 ASP A CA 1
ATOM 845 C C . ASP A 1 113 ? 18.460 9.438 20.502 1.00 48.91 113 ASP A C 1
ATOM 847 O O . ASP A 1 113 ? 18.463 10.188 19.525 1.00 48.91 113 ASP A O 1
ATOM 851 N N . SER A 1 114 ? 18.763 9.871 21.727 1.00 46.38 114 SER A N 1
ATOM 852 C CA . SER A 1 114 ? 19.793 10.883 21.935 1.00 46.38 114 SER A CA 1
ATOM 853 C C . SER A 1 114 ? 21.145 10.185 21.857 1.00 46.38 114 SER A C 1
ATOM 855 O O . SER A 1 114 ? 21.440 9.362 22.726 1.00 46.38 114 SER A O 1
ATOM 857 N N . LEU A 1 115 ? 21.962 10.574 20.881 1.00 49.09 115 LEU A N 1
ATOM 858 C CA . LEU A 1 115 ? 23.423 10.527 20.940 1.00 49.09 115 LEU A CA 1
ATOM 859 C C . LEU A 1 115 ? 24.016 11.637 20.070 1.00 49.09 115 LEU A C 1
ATOM 861 O O . LEU A 1 115 ? 23.610 11.765 18.894 1.00 49.09 115 LEU A O 1
#